Protein AF-A0A9D1RHA8-F1 (afdb_monomer_lite)

Radius of gyration: 13.94 Å; chains: 1; bounding box: 26×24×49 Å

pLDDT: mean 85.53, std 13.23, range [43.03, 95.06]

Foldseek 3Di:
DPPDPPLPPQDDDDDAQDKKFFQAKKFFFQDDDPPTDTAALVQFPPLQNVQWDCPPNHTIGGGGDIFGFNDWDADPRWIWGQGRRHIITQGDPSDGGID

Structure (mmCIF, N/CA/C/O backbone):
data_AF-A0A9D1RHA8-F1
#
_entry.id   AF-A0A9D1RHA8-F1
#
loop_
_atom_site.group_PDB
_atom_site.id
_atom_site.type_symbol
_atom_site.label_atom_id
_atom_site.label_alt_id
_atom_site.label_comp_id
_atom_site.label_asym_id
_atom_site.label_entity_id
_atom_site.label_seq_id
_atom_site.pdbx_PDB_ins_code
_atom_site.Cartn_x
_atom_site.Cartn_y
_atom_site.Cartn_z
_atom_site.occupancy
_atom_site.B_iso_or_equiv
_atom_site.auth_seq_id
_atom_site.auth_comp_id
_atom_site.auth_asym_id
_atom_site.auth_atom_id
_atom_site.pdbx_PDB_model_num
ATOM 1 N N . ARG A 1 1 ? -9.880 6.318 37.431 1.00 43.03 1 ARG A N 1
ATOM 2 C CA . ARG A 1 1 ? -9.255 6.977 36.257 1.00 43.03 1 ARG A CA 1
ATOM 3 C C . ARG A 1 1 ? -9.841 6.360 34.991 1.00 43.03 1 ARG A C 1
ATOM 5 O O . ARG A 1 1 ? -9.429 5.254 34.653 1.00 43.03 1 ARG A O 1
ATOM 12 N N . PRO A 1 2 ? -10.810 7.003 34.323 1.00 49.75 2 PRO A N 1
ATOM 13 C CA . PRO A 1 2 ? -11.204 6.586 32.983 1.00 49.75 2 PRO A CA 1
ATOM 14 C C . PRO A 1 2 ? -9.986 6.782 32.070 1.00 49.75 2 PRO A C 1
ATOM 16 O O . PRO A 1 2 ? -9.338 7.827 32.125 1.00 49.75 2 PRO A O 1
ATOM 19 N N . LYS A 1 3 ? -9.593 5.754 31.315 1.00 49.28 3 LYS A N 1
ATOM 20 C CA . LYS A 1 3 ? -8.638 5.923 30.215 1.00 49.28 3 LYS A CA 1
ATOM 21 C C . LYS A 1 3 ? -9.390 6.693 29.134 1.00 49.28 3 LYS A C 1
ATOM 23 O O . LYS A 1 3 ? -10.348 6.158 28.591 1.00 49.28 3 LYS A O 1
ATOM 28 N N . ASP A 1 4 ? -8.980 7.936 28.905 1.00 45.50 4 ASP A N 1
ATOM 29 C CA . ASP A 1 4 ? -9.456 8.810 27.837 1.00 45.50 4 ASP A CA 1
ATOM 30 C C . ASP A 1 4 ? -9.742 8.033 26.544 1.00 45.50 4 ASP A C 1
ATOM 32 O O . ASP A 1 4 ? -8.837 7.571 25.845 1.00 45.50 4 ASP A O 1
ATOM 36 N N . GLN A 1 5 ? -11.030 7.897 26.235 1.00 47.12 5 GLN A N 1
ATOM 37 C CA . GLN A 1 5 ? -11.562 7.469 24.945 1.00 47.12 5 GLN A CA 1
ATOM 38 C C . GLN A 1 5 ? -11.552 8.654 23.967 1.00 47.12 5 GLN A C 1
ATOM 40 O O . GLN A 1 5 ? -12.579 9.044 23.422 1.00 47.12 5 GLN A O 1
ATOM 45 N N . SER A 1 6 ? -10.383 9.241 23.722 1.00 43.12 6 SER A N 1
ATOM 46 C CA . SER A 1 6 ? 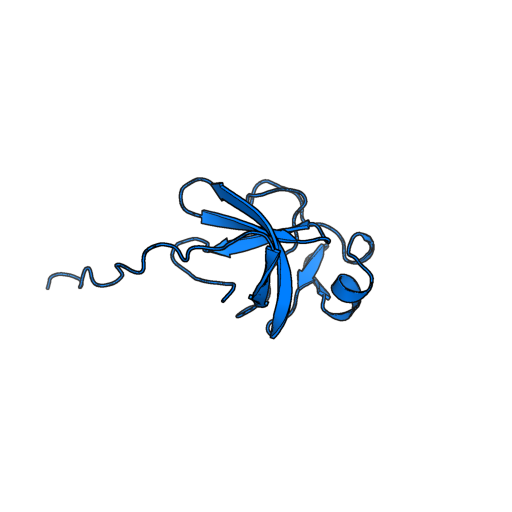-10.199 10.310 22.732 1.00 43.12 6 SER A CA 1
ATOM 47 C C . SER A 1 6 ? -9.176 9.912 21.666 1.00 43.12 6 SER A C 1
ATOM 49 O O . SER A 1 6 ? -8.267 10.653 21.315 1.00 43.12 6 SER A O 1
ATOM 51 N N . LYS A 1 7 ? -9.360 8.724 21.078 1.00 46.00 7 LYS A N 1
ATOM 52 C CA . LYS A 1 7 ? -8.841 8.425 19.734 1.00 46.00 7 LYS A CA 1
ATOM 53 C C . LYS A 1 7 ? -9.995 8.049 18.804 1.00 46.00 7 LYS A C 1
ATOM 55 O O . LYS A 1 7 ? -9.978 7.019 18.144 1.00 46.00 7 LYS A O 1
ATOM 60 N N . VAL A 1 8 ? -11.005 8.919 18.717 1.00 46.78 8 VAL A N 1
ATOM 61 C CA . VAL A 1 8 ? -11.921 8.943 17.562 1.00 46.78 8 VAL A CA 1
ATOM 62 C C . VAL A 1 8 ? -11.178 9.589 16.386 1.00 46.78 8 VAL A C 1
ATOM 64 O O . VAL A 1 8 ? -11.562 10.628 15.863 1.00 46.78 8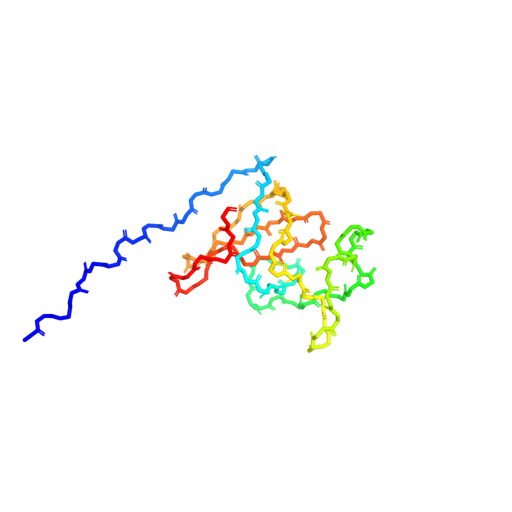 VAL A O 1
ATOM 67 N N . THR A 1 9 ? -10.051 9.012 15.976 1.00 52.75 9 THR A N 1
ATOM 68 C CA . THR A 1 9 ? -9.533 9.248 14.627 1.00 52.75 9 THR A CA 1
ATOM 69 C C . THR A 1 9 ? -10.241 8.243 13.747 1.00 52.75 9 THR A C 1
ATOM 71 O O . THR A 1 9 ? -9.783 7.108 13.619 1.00 52.75 9 THR A O 1
ATOM 74 N N . GLY A 1 10 ? -11.395 8.641 13.205 1.00 62.44 10 GLY A N 1
ATOM 75 C CA . GLY A 1 10 ? -12.058 7.873 12.157 1.00 62.44 10 GLY A CA 1
ATOM 76 C C . GLY A 1 10 ? -11.046 7.509 11.071 1.00 62.44 10 GLY A C 1
ATOM 77 O O . GLY A 1 10 ? -10.141 8.296 10.777 1.00 62.44 10 GLY A O 1
ATOM 78 N N . ALA A 1 11 ? -11.156 6.296 10.531 1.00 68.69 11 ALA A N 1
ATOM 79 C CA . ALA A 1 11 ? -10.221 5.822 9.524 1.00 68.69 11 ALA A CA 1
ATOM 80 C C . ALA A 1 11 ? -10.135 6.845 8.365 1.00 68.69 11 ALA A C 1
ATOM 82 O O . ALA A 1 11 ? -11.170 7.339 7.901 1.00 68.69 11 ALA A O 1
ATOM 83 N N . PRO A 1 12 ? -8.923 7.217 7.916 1.00 80.38 12 PRO A N 1
ATOM 84 C CA . PRO A 1 12 ? -8.745 8.220 6.878 1.00 80.38 12 PRO A CA 1
ATOM 85 C C . PRO A 1 12 ? -9.437 7.779 5.588 1.00 80.38 12 PRO A C 1
ATOM 87 O O . PRO A 1 12 ? -9.322 6.637 5.152 1.00 80.38 12 PRO A O 1
ATOM 90 N N . THR A 1 13 ? -10.166 8.696 4.957 1.00 83.56 13 THR A N 1
ATOM 91 C CA . THR A 1 13 ? -10.837 8.407 3.687 1.00 83.56 13 THR A CA 1
ATOM 92 C C . THR A 1 13 ? -9.874 8.643 2.530 1.00 83.56 13 THR A C 1
ATOM 94 O O . THR A 1 13 ? -9.422 9.767 2.306 1.00 83.56 13 THR A O 1
ATOM 97 N N . TYR A 1 14 ? -9.596 7.595 1.758 1.00 89.06 14 TYR A N 1
ATOM 98 C CA . TYR A 1 14 ? -8.802 7.693 0.537 1.00 89.06 14 TYR A CA 1
ATOM 99 C C . TYR A 1 14 ? -9.697 7.650 -0.699 1.00 89.06 14 TYR A C 1
ATOM 101 O O . TYR A 1 14 ? -10.707 6.949 -0.732 1.00 89.06 14 TYR A O 1
ATOM 109 N N . LYS A 1 15 ? -9.303 8.385 -1.737 1.00 90.38 15 LYS A N 1
ATOM 110 C CA . LYS A 1 15 ? -9.996 8.468 -3.022 1.00 90.38 15 LYS A CA 1
ATOM 111 C C . LYS A 1 15 ? -9.111 7.884 -4.113 1.00 90.38 15 LYS A C 1
ATOM 113 O O . LYS A 1 15 ? -7.914 8.161 -4.179 1.00 90.38 15 LYS A O 1
ATOM 118 N N . VAL A 1 16 ? -9.719 7.086 -4.981 1.00 93.19 16 VAL A N 1
ATOM 119 C CA . VAL A 1 16 ? -9.065 6.580 -6.191 1.00 93.19 16 VAL A CA 1
ATOM 120 C C . VAL A 1 16 ? -8.713 7.751 -7.112 1.00 93.19 16 VAL A C 1
ATOM 122 O O . VAL A 1 16 ? -9.462 8.717 -7.203 1.00 93.19 16 VAL A O 1
ATOM 125 N N . GLY A 1 17 ? -7.557 7.675 -7.765 1.00 91.50 17 GLY A N 1
ATOM 126 C CA . GLY A 1 17 ? -7.005 8.720 -8.628 1.00 91.50 17 GLY A CA 1
ATOM 127 C C . GLY A 1 17 ? -6.111 9.722 -7.896 1.00 91.50 17 GLY A C 1
ATOM 128 O O . GLY A 1 17 ? -5.277 10.364 -8.530 1.00 91.50 17 GLY A O 1
ATOM 129 N N . ASN A 1 18 ? -6.204 9.810 -6.567 1.00 92.44 18 ASN A N 1
ATOM 130 C CA . ASN A 1 18 ? -5.364 10.716 -5.792 1.00 92.44 18 ASN A CA 1
ATOM 131 C C . ASN A 1 18 ? -3.984 10.126 -5.503 1.00 92.44 18 ASN A C 1
ATOM 133 O O . ASN A 1 18 ? -3.798 8.913 -5.381 1.00 92.44 18 ASN A O 1
ATOM 137 N N . THR A 1 19 ? -3.009 11.021 -5.368 1.00 92.75 19 THR A N 1
ATOM 138 C CA . THR A 1 19 ? -1.651 10.678 -4.952 1.00 92.75 19 THR A CA 1
ATOM 139 C C . THR A 1 19 ? -1.465 11.016 -3.485 1.00 92.75 19 THR A C 1
ATOM 141 O O . THR A 1 19 ? -1.799 12.113 -3.052 1.00 92.75 19 THR A O 1
ATOM 144 N N . TYR A 1 20 ? -0.897 10.071 -2.749 1.00 92.25 20 TYR A N 1
ATOM 145 C CA . TYR A 1 20 ? -0.667 10.161 -1.319 1.00 92.25 20 TYR A CA 1
ATOM 146 C C . TYR A 1 20 ? 0.799 9.912 -0.987 1.00 92.25 20 TYR A C 1
ATOM 148 O O . TYR A 1 20 ? 1.519 9.261 -1.746 1.00 92.25 20 TYR A O 1
ATOM 156 N N . THR A 1 21 ? 1.248 10.410 0.157 1.00 92.88 21 THR A N 1
ATOM 157 C CA . THR A 1 21 ? 2.632 10.300 0.614 1.00 92.88 21 THR A CA 1
ATOM 158 C C . THR A 1 21 ? 2.737 9.357 1.801 1.00 92.88 21 THR A C 1
ATOM 160 O O . THR A 1 21 ? 2.052 9.492 2.820 1.00 92.88 21 THR A O 1
ATOM 163 N N . LEU A 1 22 ? 3.661 8.410 1.684 1.00 91.75 22 LEU A N 1
ATOM 164 C CA . LEU A 1 22 ? 3.982 7.463 2.739 1.00 91.75 22 LEU A CA 1
ATOM 165 C C . LEU A 1 22 ? 4.594 8.158 3.955 1.00 91.75 22 LEU A C 1
ATOM 167 O O . LEU A 1 22 ? 5.603 8.850 3.851 1.00 91.75 22 LEU A O 1
ATOM 171 N N . GLN A 1 23 ? 4.009 7.931 5.126 1.00 92.44 23 GLN A N 1
ATOM 172 C CA . GLN A 1 23 ? 4.477 8.479 6.402 1.00 92.44 23 GLN A CA 1
ATOM 173 C C . GLN A 1 23 ? 5.481 7.556 7.097 1.00 92.44 23 GLN A C 1
ATOM 175 O O . GLN A 1 23 ? 6.242 7.996 7.959 1.00 92.44 23 GLN A O 1
ATOM 180 N N . THR A 1 24 ? 5.527 6.290 6.685 1.00 90.62 24 THR A N 1
ATOM 181 C CA . THR A 1 24 ? 6.453 5.273 7.183 1.00 90.62 24 THR A CA 1
ATOM 182 C C . THR A 1 24 ? 6.824 4.290 6.069 1.00 90.62 24 THR A C 1
ATOM 184 O O . THR A 1 24 ? 6.346 4.399 4.939 1.00 90.62 24 THR A O 1
ATOM 187 N N . ASN A 1 25 ? 7.696 3.336 6.381 1.00 91.06 25 ASN A N 1
ATOM 188 C CA . ASN A 1 25 ? 8.072 2.275 5.460 1.00 91.06 25 ASN A CA 1
ATOM 189 C C . ASN A 1 25 ? 6.951 1.232 5.380 1.00 91.06 25 ASN A C 1
ATOM 191 O O . ASN A 1 25 ? 6.608 0.623 6.393 1.00 91.06 25 ASN A O 1
ATOM 195 N N . VAL A 1 26 ? 6.411 0.987 4.185 1.00 91.25 26 VAL A N 1
ATOM 196 C CA . VAL A 1 26 ? 5.310 0.027 3.985 1.00 91.25 26 VAL A CA 1
ATOM 197 C C . VAL A 1 26 ? 5.711 -1.109 3.063 1.00 91.25 26 VAL A C 1
ATOM 199 O O . VAL A 1 26 ? 6.444 -0.929 2.093 1.00 91.25 26 VAL A O 1
ATOM 202 N N . LYS A 1 27 ? 5.188 -2.298 3.344 1.00 92.06 27 LYS A N 1
ATOM 203 C CA . LYS A 1 27 ? 5.382 -3.483 2.506 1.00 92.06 27 LYS A CA 1
ATOM 204 C C . LYS A 1 27 ? 4.392 -3.466 1.344 1.00 92.06 27 LYS A C 1
ATOM 206 O O . LYS A 1 27 ? 3.211 -3.197 1.554 1.00 92.06 27 LYS A O 1
ATOM 211 N N . VAL A 1 28 ? 4.864 -3.802 0.143 1.00 92.81 28 VAL A N 1
ATOM 212 C CA . VAL A 1 28 ? 3.998 -3.983 -1.032 1.00 92.81 28 VAL A CA 1
ATOM 213 C C . VAL A 1 28 ? 3.583 -5.447 -1.125 1.00 92.81 28 VAL A C 1
ATOM 215 O O . VAL A 1 28 ? 4.436 -6.327 -1.196 1.00 92.81 28 VAL A O 1
ATOM 218 N N . ARG A 1 29 ? 2.280 -5.718 -1.130 1.00 93.69 29 ARG A N 1
ATOM 219 C CA . ARG A 1 29 ? 1.682 -7.060 -1.147 1.00 93.69 29 ARG A CA 1
ATOM 220 C C . ARG A 1 29 ? 0.927 -7.337 -2.444 1.00 93.69 29 ARG A C 1
ATOM 222 O O . ARG A 1 29 ? 0.620 -6.421 -3.210 1.00 93.69 29 ARG A O 1
ATOM 229 N N . THR A 1 30 ? 0.641 -8.610 -2.705 1.00 92.25 30 THR A N 1
ATOM 230 C CA . THR A 1 30 ? -0.144 -9.048 -3.874 1.00 92.25 30 THR A CA 1
ATOM 231 C C . THR A 1 30 ? -1.644 -8.786 -3.727 1.00 92.25 30 THR A C 1
ATOM 233 O O . THR A 1 30 ? -2.333 -8.683 -4.738 1.00 92.25 30 THR A O 1
ATOM 236 N N . GLY A 1 31 ? -2.141 -8.598 -2.502 1.00 93.06 31 GLY A N 1
ATOM 237 C CA . GLY A 1 31 ? -3.544 -8.307 -2.213 1.00 93.06 31 GLY A CA 1
ATOM 238 C C . GLY A 1 31 ? -3.732 -7.436 -0.971 1.00 93.06 31 GLY A C 1
ATOM 239 O O . GLY A 1 31 ? -2.789 -7.170 -0.225 1.00 93.06 31 GLY A O 1
ATOM 240 N N . ALA A 1 32 ? -4.969 -6.981 -0.774 1.00 90.00 32 ALA A N 1
ATOM 241 C CA . ALA A 1 32 ? -5.393 -6.202 0.386 1.00 90.00 32 ALA A CA 1
ATOM 242 C C . ALA A 1 32 ? -5.529 -7.107 1.618 1.00 90.00 32 ALA A C 1
ATOM 244 O O . ALA A 1 32 ? -6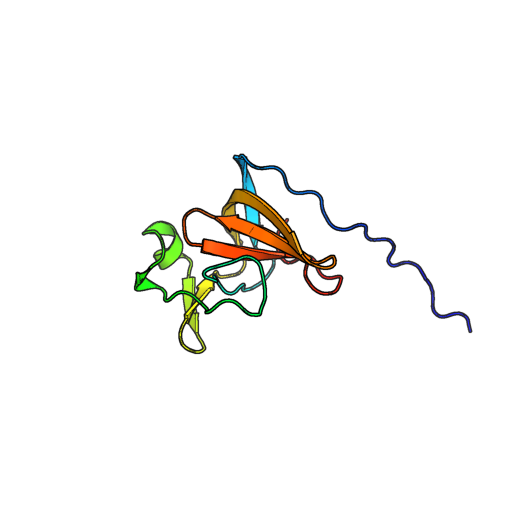.529 -7.812 1.763 1.00 90.00 32 ALA A O 1
ATOM 245 N N . GLY A 1 33 ? -4.512 -7.117 2.476 1.00 88.88 33 GLY A N 1
ATOM 246 C CA . GLY A 1 33 ? -4.495 -7.909 3.703 1.00 88.88 33 GLY A CA 1
ATOM 247 C C . GLY A 1 33 ? -3.098 -8.402 4.066 1.00 88.88 33 GLY A C 1
ATOM 248 O O . GLY A 1 33 ? -2.223 -8.565 3.212 1.00 88.88 33 GLY A O 1
ATOM 249 N N . THR A 1 34 ? -2.889 -8.702 5.344 1.00 87.00 34 THR A N 1
ATOM 250 C CA . THR A 1 34 ? -1.632 -9.273 5.852 1.00 87.00 34 THR A CA 1
ATOM 251 C C . THR A 1 34 ? -1.429 -10.743 5.467 1.00 87.00 34 THR A C 1
ATOM 253 O O . THR A 1 34 ? -0.289 -11.208 5.476 1.00 87.00 34 THR A O 1
ATOM 256 N N . ASN A 1 35 ? -2.493 -11.430 5.039 1.00 89.31 35 ASN A N 1
ATOM 257 C CA . ASN A 1 35 ? -2.464 -12.819 4.561 1.00 89.31 35 ASN A CA 1
ATOM 258 C C . ASN A 1 35 ? -1.879 -12.966 3.144 1.00 89.31 35 ASN A C 1
ATOM 260 O O . ASN A 1 35 ? -1.536 -14.068 2.727 1.00 89.31 35 ASN A O 1
ATOM 264 N N . TYR A 1 36 ? -1.752 -11.870 2.389 1.00 91.06 36 TYR A N 1
ATOM 265 C CA . TYR A 1 36 ? -1.200 -11.896 1.034 1.00 91.06 36 TYR A CA 1
ATOM 266 C C . TYR A 1 36 ? 0.324 -11.796 1.041 1.00 91.06 36 TYR A C 1
ATOM 268 O O . TYR A 1 36 ? 0.897 -10.985 1.774 1.00 91.06 36 TYR A O 1
ATOM 276 N N . ALA A 1 37 ? 0.982 -12.565 0.173 1.00 90.94 37 ALA A N 1
ATOM 277 C CA . ALA A 1 37 ? 2.433 -12.542 0.026 1.00 90.94 37 ALA A CA 1
ATOM 278 C C . ALA A 1 37 ? 2.966 -11.136 -0.314 1.00 90.94 37 ALA A C 1
ATOM 280 O O . ALA A 1 37 ? 2.337 -10.351 -1.034 1.00 90.94 37 ALA A O 1
ATOM 281 N N . GLN A 1 38 ? 4.151 -10.815 0.209 1.00 92.44 38 GLN A N 1
ATOM 282 C CA . GLN A 1 38 ? 4.867 -9.593 -0.147 1.00 92.44 38 GLN A CA 1
ATOM 283 C C . GLN A 1 38 ? 5.448 -9.741 -1.560 1.00 92.44 38 GLN A C 1
ATOM 285 O O . GLN A 1 38 ? 6.034 -10.769 -1.889 1.00 92.44 38 GLN A O 1
ATOM 290 N N . LYS A 1 39 ? 5.290 -8.717 -2.400 1.00 91.88 39 LYS A N 1
ATOM 291 C CA . LYS A 1 39 ? 5.900 -8.682 -3.735 1.00 91.88 39 LYS A CA 1
ATOM 292 C C . LYS A 1 39 ? 7.401 -8.461 -3.619 1.00 91.88 39 LYS A C 1
ATOM 294 O O . LYS A 1 39 ? 7.851 -7.818 -2.676 1.00 91.88 39 LYS A O 1
ATOM 299 N N . SER A 1 40 ? 8.178 -8.925 -4.588 1.00 92.12 40 SER A N 1
ATOM 300 C CA . SER A 1 40 ? 9.599 -8.582 -4.687 1.00 92.12 40 SER A CA 1
ATOM 301 C C . SER A 1 40 ? 9.791 -7.198 -5.320 1.00 92.12 40 SER A C 1
ATOM 303 O O . SER A 1 40 ? 8.921 -6.691 -6.032 1.00 92.12 40 SER A O 1
ATOM 305 N N . VAL A 1 41 ? 10.959 -6.578 -5.107 1.00 89.31 41 VAL A N 1
ATOM 306 C CA . VAL A 1 41 ? 11.299 -5.293 -5.750 1.00 89.31 41 VAL A CA 1
ATOM 307 C C . VAL A 1 41 ? 11.273 -5.425 -7.277 1.00 89.31 41 VAL A C 1
ATOM 309 O O . VAL A 1 41 ? 10.797 -4.526 -7.963 1.00 89.31 41 VAL A O 1
ATOM 312 N N . SER A 1 42 ? 11.683 -6.573 -7.827 1.00 88.38 42 SER A N 1
ATOM 313 C CA . SER A 1 42 ? 11.668 -6.825 -9.275 1.00 88.38 42 SER A CA 1
ATOM 314 C C . SER A 1 42 ? 10.269 -6.762 -9.906 1.00 88.38 42 SER A C 1
ATOM 316 O O . SER A 1 42 ? 10.170 -6.404 -11.080 1.00 88.38 42 SER A O 1
ATOM 318 N N . GLN A 1 43 ? 9.206 -7.014 -9.132 1.00 88.62 43 GLN A N 1
ATOM 319 C CA . GLN A 1 43 ? 7.803 -6.986 -9.573 1.00 88.62 43 GLN A CA 1
ATOM 320 C C . GLN A 1 43 ? 7.117 -5.611 -9.443 1.00 88.62 43 GLN A C 1
ATOM 322 O O . GLN A 1 43 ? 5.914 -5.496 -9.713 1.00 88.62 43 GLN A O 1
ATOM 327 N N . LEU A 1 44 ? 7.828 -4.588 -8.962 1.00 89.62 44 LEU A N 1
ATOM 328 C CA . LEU A 1 44 ? 7.320 -3.215 -8.891 1.00 89.62 44 LEU A CA 1
ATOM 329 C C . LEU A 1 44 ? 7.487 -2.497 -10.242 1.00 89.62 44 LEU A C 1
ATOM 331 O O . LEU A 1 44 ? 8.227 -2.948 -11.116 1.00 89.62 44 LEU A O 1
ATOM 335 N N . THR A 1 45 ? 6.850 -1.336 -10.401 1.00 89.06 45 THR A N 1
ATOM 336 C CA . THR A 1 45 ? 7.153 -0.419 -11.513 1.00 89.06 45 THR A CA 1
ATOM 337 C C . THR A 1 45 ? 8.562 0.168 -11.383 1.00 89.06 45 THR A C 1
ATOM 339 O O . THR A 1 45 ? 9.153 0.125 -10.305 1.00 89.06 45 THR A O 1
ATOM 342 N N . ALA A 1 46 ? 9.111 0.750 -12.455 1.00 88.69 46 ALA A N 1
ATOM 343 C CA . ALA A 1 46 ? 10.440 1.373 -12.428 1.00 88.69 46 ALA A CA 1
ATOM 344 C C . ALA A 1 46 ? 10.581 2.417 -11.301 1.00 88.69 46 ALA A C 1
ATOM 346 O O . ALA A 1 46 ? 11.552 2.387 -10.546 1.00 88.69 46 ALA A O 1
ATOM 347 N N . ASP A 1 47 ? 9.575 3.273 -11.114 1.00 86.31 47 ASP A N 1
ATOM 348 C CA . ASP A 1 47 ? 9.577 4.258 -10.027 1.00 86.31 47 ASP A CA 1
ATOM 349 C C . ASP A 1 47 ? 9.355 3.621 -8.655 1.00 86.31 47 ASP A C 1
ATOM 351 O O . ASP A 1 47 ? 9.975 4.030 -7.670 1.00 86.31 47 ASP A O 1
ATOM 355 N N . GLY A 1 48 ? 8.534 2.569 -8.583 1.00 85.69 48 GLY A N 1
ATOM 356 C CA . GLY A 1 48 ? 8.385 1.769 -7.371 1.00 85.69 48 GLY A CA 1
ATOM 357 C C . GLY A 1 48 ? 9.709 1.141 -6.936 1.00 85.69 48 GLY A C 1
ATOM 358 O O . GLY A 1 48 ? 10.021 1.160 -5.753 1.00 85.69 48 GLY A O 1
ATOM 359 N N . LYS A 1 49 ? 10.522 0.656 -7.884 1.00 89.31 49 LYS A N 1
ATOM 360 C CA . LYS A 1 49 ? 11.860 0.096 -7.627 1.00 89.31 49 LYS A CA 1
ATOM 361 C C . LYS A 1 49 ? 12.815 1.134 -7.053 1.00 89.31 49 LYS A C 1
ATOM 363 O O . LYS A 1 49 ? 13.467 0.850 -6.056 1.00 89.31 49 LYS A O 1
ATOM 368 N N . LYS A 1 50 ? 12.861 2.337 -7.637 1.00 89.62 50 LYS A N 1
ATOM 369 C CA . LYS A 1 50 ? 13.721 3.441 -7.161 1.00 89.62 50 LYS A CA 1
ATOM 370 C C . LYS A 1 50 ? 13.412 3.836 -5.713 1.00 89.62 50 LYS A C 1
ATOM 372 O O . LYS A 1 50 ? 14.313 4.179 -4.950 1.00 89.62 50 LYS A O 1
ATOM 377 N N . ASN A 1 51 ? 12.13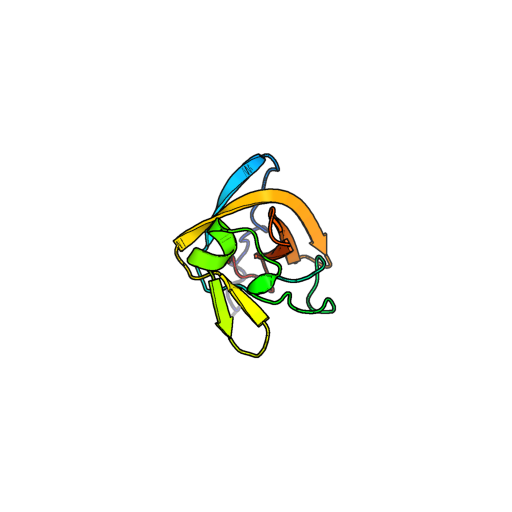7 3.760 -5.337 1.00 90.38 51 ASN A N 1
ATOM 378 C CA . ASN A 1 51 ? 11.645 4.170 -4.024 1.00 90.38 51 ASN A CA 1
ATOM 379 C C . ASN A 1 51 ? 11.420 3.005 -3.043 1.00 90.38 51 ASN A C 1
ATOM 381 O O . ASN A 1 51 ? 10.985 3.224 -1.909 1.00 90.38 51 ASN A O 1
ATOM 385 N N . ALA A 1 52 ? 11.733 1.773 -3.444 1.00 91.31 52 ALA A N 1
ATOM 386 C CA . ALA A 1 52 ? 11.635 0.590 -2.601 1.00 91.31 52 ALA A CA 1
ATOM 387 C C . ALA A 1 52 ? 13.009 0.067 -2.181 1.00 91.31 52 ALA A C 1
ATOM 389 O O . ALA A 1 52 ? 14.026 0.293 -2.832 1.00 91.31 52 ALA A O 1
ATOM 390 N N . THR A 1 53 ? 13.030 -0.681 -1.086 1.00 89.50 53 THR A N 1
ATOM 391 C CA . THR A 1 53 ? 14.154 -1.523 -0.682 1.00 89.50 53 THR A CA 1
ATOM 392 C C . THR A 1 53 ? 13.720 -2.980 -0.654 1.00 89.50 53 THR A C 1
ATOM 394 O O . THR A 1 53 ? 12.553 -3.296 -0.411 1.00 89.50 53 THR A O 1
ATOM 397 N N . ALA A 1 54 ? 14.664 -3.882 -0.916 1.00 86.38 54 ALA A N 1
ATOM 398 C CA . ALA A 1 54 ? 14.476 -5.304 -0.679 1.00 86.38 54 ALA A CA 1
ATOM 3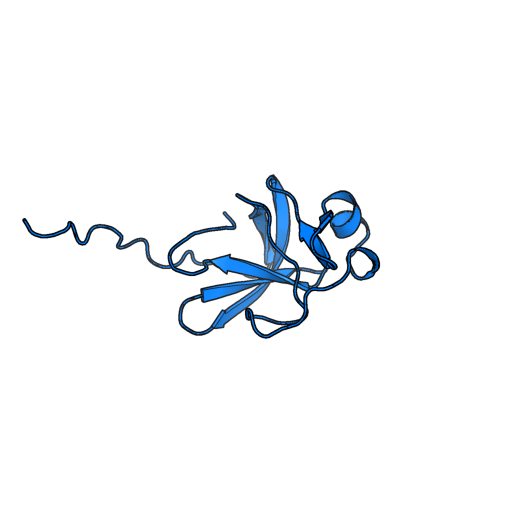99 C C . ALA A 1 54 ? 14.782 -5.574 0.799 1.00 86.38 54 ALA A C 1
ATOM 401 O O . ALA A 1 54 ? 15.943 -5.703 1.181 1.00 86.38 54 ALA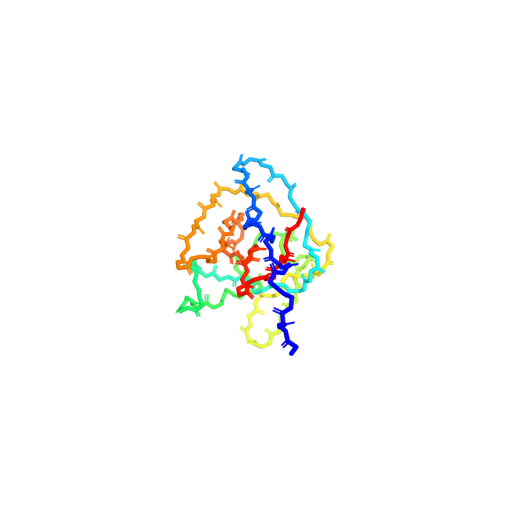 A O 1
ATOM 402 N N . LYS A 1 55 ? 13.751 -5.595 1.649 1.00 78.38 55 LYS A N 1
ATOM 403 C CA . LYS A 1 55 ? 13.894 -5.872 3.085 1.00 78.38 55 LYS A CA 1
ATOM 404 C C . LYS A 1 55 ? 12.966 -7.012 3.484 1.00 78.38 55 LYS A C 1
ATOM 406 O O . LYS A 1 55 ? 11.817 -7.066 3.045 1.00 78.38 55 LYS A O 1
ATOM 411 N N . SER A 1 56 ? 13.477 -7.926 4.311 1.00 70.38 56 SER A N 1
ATOM 412 C CA . SER A 1 56 ? 12.743 -9.112 4.779 1.00 70.38 56 SER A CA 1
ATOM 413 C C . SER A 1 56 ? 12.198 -9.984 3.636 1.00 70.38 56 SER A C 1
ATOM 415 O O . SER A 1 56 ? 11.079 -10.476 3.719 1.00 70.38 56 SER A O 1
ATOM 417 N N . GLY A 1 57 ? 12.964 -10.131 2.549 1.00 76.31 57 GLY A N 1
ATOM 418 C CA . GLY A 1 57 ? 12.588 -10.977 1.409 1.00 76.31 57 GLY A CA 1
ATOM 419 C C . GLY A 1 57 ? 11.600 -10.356 0.414 1.00 76.31 57 GLY A C 1
ATOM 420 O O . GLY A 1 57 ? 11.195 -11.033 -0.525 1.00 76.31 57 GLY A O 1
ATOM 421 N N . GLY A 1 58 ? 11.227 -9.077 0.559 1.00 87.50 58 GLY A N 1
ATOM 422 C CA . GLY A 1 58 ? 10.309 -8.422 -0.376 1.00 87.50 58 GLY A CA 1
ATOM 423 C C . GLY A 1 58 ? 10.494 -6.910 -0.505 1.00 87.50 58 GLY A C 1
ATOM 424 O O . GLY A 1 58 ? 11.382 -6.303 0.086 1.00 87.50 58 GLY A O 1
ATOM 425 N N . ALA A 1 59 ? 9.619 -6.292 -1.292 1.00 91.38 59 ALA A N 1
ATOM 426 C CA . ALA A 1 59 ? 9.554 -4.865 -1.566 1.00 91.38 59 ALA A CA 1
ATOM 427 C C . ALA A 1 59 ? 8.978 -4.075 -0.391 1.00 91.38 59 ALA A C 1
ATOM 429 O O . ALA A 1 59 ? 7.839 -4.311 0.028 1.00 91.38 59 ALA A O 1
ATOM 430 N N . VAL A 1 60 ? 9.744 -3.100 0.090 1.00 93.00 60 VAL A N 1
ATOM 431 C CA . VAL A 1 60 ? 9.325 -2.135 1.107 1.00 93.00 60 VAL A CA 1
ATOM 432 C C . VAL A 1 60 ? 9.508 -0.728 0.556 1.00 93.00 60 VAL A C 1
ATOM 434 O O . VAL A 1 60 ? 10.634 -0.315 0.300 1.00 93.00 60 VAL A O 1
ATOM 437 N N . LEU A 1 61 ? 8.419 0.014 0.359 1.00 92.81 61 LEU A N 1
ATOM 438 C CA . LEU A 1 61 ? 8.486 1.417 -0.048 1.00 92.81 61 LEU A CA 1
ATOM 439 C C . LEU A 1 61 ? 8.951 2.272 1.123 1.00 92.81 61 LEU A C 1
ATOM 441 O O . LEU A 1 61 ? 8.501 2.084 2.255 1.00 92.81 61 LEU A O 1
ATOM 445 N N . LYS A 1 62 ? 9.847 3.215 0.839 1.00 92.12 62 LYS A N 1
ATOM 446 C CA . LYS A 1 62 ? 10.404 4.120 1.842 1.00 92.12 62 LYS A CA 1
ATOM 447 C C . LYS A 1 62 ? 9.381 5.188 2.240 1.00 92.12 62 LYS A C 1
ATOM 449 O O . LYS A 1 62 ? 8.591 5.643 1.407 1.00 92.12 62 LYS A O 1
ATOM 454 N N . LYS A 1 63 ? 9.454 5.653 3.488 1.00 92.19 63 LYS A N 1
ATOM 455 C CA . LYS A 1 63 ? 8.801 6.897 3.925 1.00 92.19 63 LYS A CA 1
ATOM 456 C C . LYS A 1 63 ? 9.110 8.039 2.945 1.00 92.19 63 LYS A C 1
ATOM 458 O O . LYS A 1 63 ? 10.231 8.153 2.460 1.00 92.19 63 LYS A O 1
ATOM 463 N N . GLY A 1 64 ? 8.118 8.882 2.673 1.00 91.31 64 GLY A N 1
ATOM 464 C CA . GLY A 1 64 ? 8.201 10.004 1.736 1.00 91.31 64 GLY A CA 1
ATOM 465 C C . GLY A 1 64 ? 7.886 9.631 0.287 1.00 91.31 64 GLY A C 1
ATOM 466 O O . GLY A 1 64 ? 7.756 10.514 -0.557 1.00 91.31 64 GLY A O 1
ATOM 467 N N . THR A 1 65 ? 7.715 8.341 -0.015 1.00 91.75 65 THR A N 1
ATOM 468 C CA . THR A 1 65 ? 7.344 7.903 -1.363 1.00 91.75 65 THR A CA 1
ATOM 469 C C . THR A 1 65 ? 5.911 8.316 -1.683 1.00 91.75 65 THR A C 1
ATOM 471 O O . THR A 1 65 ? 4.989 8.053 -0.907 1.00 91.75 65 THR A O 1
ATOM 474 N N . LYS A 1 66 ? 5.726 8.931 -2.853 1.00 92.06 66 LYS A N 1
ATOM 475 C CA . LYS A 1 66 ? 4.410 9.274 -3.394 1.00 92.06 66 LYS A CA 1
ATOM 476 C C . LYS A 1 66 ? 3.828 8.079 -4.137 1.00 92.06 66 LYS A C 1
ATOM 478 O O . LYS A 1 66 ? 4.489 7.492 -4.992 1.00 92.06 66 LYS A O 1
ATOM 483 N N . VAL A 1 67 ? 2.594 7.723 -3.812 1.00 91.19 67 VAL A N 1
ATOM 484 C CA . VAL A 1 67 ? 1.873 6.604 -4.412 1.00 91.19 67 VAL A CA 1
ATOM 485 C C . VAL A 1 67 ? 0.490 7.039 -4.863 1.00 91.19 67 VAL A C 1
ATOM 487 O O . VAL A 1 67 ? -0.243 7.690 -4.126 1.00 91.19 67 VAL A O 1
ATOM 490 N N . THR A 1 68 ? 0.118 6.662 -6.080 1.00 92.50 68 THR A N 1
ATOM 491 C CA . THR A 1 68 ? -1.214 6.942 -6.624 1.00 92.50 68 THR A CA 1
ATOM 492 C C . THR A 1 68 ? -2.163 5.796 -6.299 1.00 92.50 68 THR A C 1
ATOM 494 O O . THR A 1 68 ? -1.864 4.637 -6.600 1.00 92.50 68 THR A O 1
ATOM 497 N N . ALA A 1 69 ? -3.307 6.121 -5.701 1.00 93.44 69 ALA A N 1
ATOM 498 C CA . ALA A 1 69 ? -4.359 5.167 -5.385 1.00 93.44 69 ALA A CA 1
ATOM 499 C C . ALA A 1 69 ? -5.107 4.758 -6.662 1.00 93.44 69 ALA A C 1
ATOM 501 O O . ALA A 1 69 ? -5.830 5.552 -7.253 1.00 93.44 69 ALA A O 1
ATOM 502 N N . LYS A 1 70 ? -4.955 3.504 -7.083 1.00 94.75 70 LYS A N 1
ATOM 503 C CA . LYS A 1 70 ? -5.741 2.872 -8.153 1.00 94.75 70 LYS A CA 1
ATOM 504 C C . LYS A 1 70 ? -7.041 2.254 -7.652 1.00 94.75 70 LYS A C 1
ATOM 506 O O . LYS A 1 70 ? -8.025 2.233 -8.375 1.00 94.75 70 LYS A O 1
ATOM 511 N N . ALA A 1 71 ? -7.033 1.759 -6.424 1.00 93.12 71 ALA A N 1
ATOM 512 C CA . ALA A 1 71 ? -8.205 1.245 -5.735 1.00 93.12 71 ALA A CA 1
ATOM 513 C C . ALA A 1 71 ? -8.002 1.405 -4.231 1.00 93.12 71 ALA A C 1
ATOM 515 O O . ALA A 1 71 ? -6.869 1.486 -3.749 1.00 93.12 71 ALA A O 1
ATOM 516 N N . VAL A 1 72 ? -9.101 1.435 -3.492 1.00 92.56 72 VAL A N 1
ATOM 517 C CA . VAL A 1 72 ? -9.103 1.470 -2.031 1.00 92.56 72 VAL A CA 1
ATOM 518 C C . VAL A 1 72 ? -9.980 0.322 -1.567 1.00 92.56 72 VAL A C 1
ATOM 520 O O . VAL A 1 72 ? -11.084 0.147 -2.080 1.00 92.56 72 VAL A O 1
ATOM 523 N N . LYS A 1 73 ? -9.484 -0.487 -0.633 1.00 92.75 73 LYS A N 1
ATOM 524 C CA . LYS A 1 73 ? -10.242 -1.600 -0.066 1.00 92.75 73 LYS A CA 1
ATOM 525 C C . LYS A 1 73 ? -10.121 -1.591 1.445 1.00 92.75 73 LYS A C 1
ATOM 527 O O . LYS A 1 73 ? -9.013 -1.574 1.970 1.00 92.75 73 LYS A O 1
ATOM 532 N N . THR A 1 74 ? -11.258 -1.659 2.121 1.00 90.81 74 THR A N 1
ATOM 533 C CA . THR A 1 74 ? -11.313 -1.790 3.576 1.00 90.81 74 THR A CA 1
ATOM 534 C C . THR A 1 74 ? -11.518 -3.256 3.935 1.00 90.81 74 THR A C 1
ATOM 536 O O . THR A 1 74 ? -12.413 -3.908 3.396 1.00 90.81 74 THR A O 1
ATOM 539 N N . VAL A 1 75 ? -10.672 -3.791 4.810 1.00 88.56 75 VAL A N 1
ATOM 540 C CA . VAL A 1 75 ? -10.708 -5.182 5.272 1.00 88.56 75 VAL A CA 1
ATOM 541 C C . VAL A 1 75 ? -10.648 -5.154 6.793 1.00 88.56 75 VAL A C 1
ATOM 543 O O . VAL A 1 75 ? -9.647 -4.727 7.349 1.00 88.56 75 VAL A O 1
ATOM 546 N N . SER A 1 76 ? -11.726 -5.569 7.460 1.00 85.19 76 SER A N 1
ATOM 547 C CA . SER A 1 76 ? -11.805 -5.639 8.931 1.00 85.19 76 SER A CA 1
ATOM 548 C C . SER A 1 76 ? -11.449 -4.335 9.671 1.00 85.19 76 SER A C 1
ATOM 550 O O . SER A 1 76 ? -10.938 -4.378 10.780 1.00 85.19 76 SER A O 1
ATOM 552 N N . GLY A 1 77 ? -11.717 -3.174 9.063 1.00 84.19 77 GLY A N 1
ATOM 553 C CA . GLY A 1 77 ? -11.377 -1.855 9.621 1.00 84.19 77 GLY A CA 1
ATOM 554 C C . GLY A 1 77 ? -10.027 -1.292 9.159 1.00 84.19 77 GLY A C 1
ATOM 555 O O . GLY A 1 77 ? -9.809 -0.087 9.274 1.00 84.19 77 GLY A O 1
ATOM 556 N N . ASP A 1 78 ? -9.172 -2.111 8.546 1.00 89.88 78 ASP A N 1
ATOM 557 C CA . ASP A 1 78 ? -7.921 -1.667 7.930 1.00 89.88 78 ASP A CA 1
ATOM 558 C C . ASP A 1 78 ? -8.155 -1.206 6.495 1.00 89.88 78 ASP A C 1
ATOM 560 O O . ASP A 1 78 ? -8.911 -1.827 5.743 1.00 89.88 78 ASP A O 1
ATOM 564 N N . ILE A 1 79 ? -7.456 -0.156 6.070 1.00 91.75 79 ILE A N 1
ATOM 565 C CA . ILE A 1 79 ? -7.558 0.368 4.710 1.00 91.75 79 ILE A CA 1
ATOM 566 C C . ILE A 1 79 ? -6.301 0.036 3.921 1.00 91.75 79 ILE A C 1
ATOM 568 O O . ILE A 1 79 ? -5.177 0.384 4.291 1.00 91.75 79 ILE A O 1
ATOM 572 N N . TRP A 1 80 ? -6.523 -0.580 2.769 1.00 93.38 80 TRP A N 1
ATOM 573 C CA . TRP A 1 80 ? -5.508 -0.978 1.815 1.00 93.38 80 TRP A CA 1
ATOM 574 C C . TRP A 1 80 ? -5.632 -0.142 0.548 1.00 93.38 80 TRP A C 1
ATOM 576 O O . TRP A 1 80 ? -6.704 -0.046 -0.053 1.00 93.38 80 TRP A O 1
ATOM 586 N N . LEU A 1 81 ? -4.514 0.435 0.120 1.00 93.88 81 LEU A N 1
ATOM 587 C CA . LEU A 1 81 ? -4.399 1.161 -1.137 1.00 93.88 81 LEU A CA 1
ATOM 588 C C . LEU A 1 81 ? -3.787 0.254 -2.195 1.00 93.88 81 LEU A C 1
ATOM 590 O O . LEU A 1 81 ? -2.685 -0.267 -2.016 1.00 93.88 81 LEU A O 1
ATOM 594 N N . GLN A 1 82 ? -4.465 0.106 -3.324 1.00 95.06 82 GLN A N 1
ATOM 595 C CA . GLN A 1 82 ? -3.854 -0.451 -4.517 1.00 95.06 82 GLN A CA 1
ATOM 596 C C . GLN A 1 82 ? -3.082 0.654 -5.227 1.00 95.06 82 GLN A C 1
ATOM 598 O O . GLN A 1 82 ? -3.625 1.708 -5.535 1.00 95.06 82 GLN A O 1
ATOM 603 N N . ILE A 1 83 ? -1.822 0.395 -5.518 1.00 92.81 83 ILE A N 1
ATOM 604 C CA . ILE A 1 83 ? -0.912 1.238 -6.284 1.00 92.81 83 ILE A CA 1
ATOM 605 C C . ILE A 1 83 ? -0.521 0.477 -7.561 1.00 92.81 83 ILE A C 1
ATOM 607 O O . ILE A 1 83 ? -0.700 -0.743 -7.621 1.00 92.81 83 ILE A O 1
ATOM 611 N N . PRO A 1 84 ? 0.061 1.125 -8.588 1.00 89.81 84 PRO A N 1
ATOM 612 C CA . PRO A 1 84 ? 0.498 0.428 -9.805 1.00 89.81 84 PRO A CA 1
ATOM 613 C C . PRO A 1 84 ? 1.396 -0.788 -9.537 1.00 89.81 84 PRO A C 1
ATOM 615 O O . PRO A 1 84 ? 1.368 -1.763 -10.279 1.00 89.81 84 PRO A O 1
ATOM 618 N N . SER A 1 85 ? 2.163 -0.743 -8.448 1.00 89.00 85 SER A N 1
ATOM 619 C CA . SER A 1 85 ? 3.091 -1.799 -8.059 1.00 89.00 85 SER A CA 1
ATOM 620 C C . SER A 1 85 ? 2.488 -2.911 -7.187 1.00 89.00 85 SER A C 1
ATOM 622 O O . SER A 1 85 ? 3.154 -3.931 -7.018 1.00 89.00 85 SER A O 1
ATOM 624 N N . GLY A 1 86 ? 1.273 -2.777 -6.640 1.00 92.69 86 GLY A N 1
ATOM 625 C CA . GLY A 1 86 ? 0.663 -3.760 -5.725 1.00 92.69 86 GLY A CA 1
ATOM 626 C C . GLY A 1 86 ? -0.246 -3.131 -4.666 1.00 92.69 86 GLY A C 1
ATOM 627 O O . GLY A 1 86 ? -0.747 -2.036 -4.867 1.00 92.69 86 GLY A O 1
ATOM 628 N N . TRP A 1 87 ? -0.456 -3.803 -3.537 1.00 94.56 87 TRP A N 1
ATOM 629 C CA . TRP A 1 87 ? -1.265 -3.304 -2.417 1.00 94.56 87 TRP A CA 1
ATOM 630 C C . TRP A 1 87 ? -0.392 -2.869 -1.242 1.00 94.56 87 TRP A C 1
ATOM 632 O O . TRP A 1 87 ? 0.573 -3.549 -0.901 1.00 94.56 87 TRP A O 1
ATOM 642 N N . VAL A 1 88 ? -0.731 -1.753 -0.607 1.00 93.56 88 VAL A N 1
ATOM 643 C CA . VAL A 1 88 ? -0.033 -1.214 0.569 1.00 93.56 88 VAL A CA 1
ATOM 644 C C . VAL A 1 88 ? -1.030 -0.890 1.674 1.00 93.56 88 VAL A C 1
ATOM 646 O O . VAL A 1 88 ? -2.167 -0.513 1.396 1.00 93.56 88 VAL A O 1
ATOM 649 N N . ALA A 1 89 ? -0.608 -1.037 2.927 1.00 92.56 89 ALA A N 1
ATOM 650 C CA . ALA A 1 89 ? -1.411 -0.617 4.068 1.00 92.56 89 ALA A CA 1
ATOM 651 C C . ALA A 1 89 ? -1.409 0.915 4.147 1.00 92.56 89 ALA A C 1
ATOM 653 O O . ALA A 1 89 ? -0.345 1.533 4.226 1.00 92.56 89 ALA A O 1
ATOM 654 N N . ALA A 1 90 ? -2.594 1.514 4.082 1.00 91.75 90 ALA A N 1
ATOM 655 C CA . ALA A 1 90 ? -2.798 2.951 4.227 1.00 91.75 90 ALA A CA 1
ATOM 656 C C . ALA A 1 90 ? -3.205 3.298 5.662 1.00 91.75 90 ALA A C 1
ATOM 658 O O . ALA A 1 90 ? -2.662 4.231 6.255 1.00 91.75 90 ALA A O 1
ATOM 659 N N . TYR A 1 91 ? -4.085 2.479 6.233 1.00 91.44 91 TYR A N 1
ATOM 660 C CA . TYR A 1 91 ? -4.495 2.515 7.628 1.00 91.44 91 TYR A CA 1
ATOM 661 C C . TYR A 1 91 ? -4.500 1.090 8.173 1.00 91.44 91 TYR A C 1
ATOM 663 O O . TYR A 1 91 ? -5.072 0.208 7.533 1.00 91.44 91 TYR A O 1
ATOM 671 N N . TYR A 1 92 ? -3.838 0.859 9.299 1.00 87.50 92 TYR A N 1
ATOM 672 C CA . TYR A 1 92 ? -3.735 -0.467 9.900 1.00 87.50 92 TYR A CA 1
ATOM 673 C C . TYR A 1 92 ? -3.689 -0.345 11.420 1.00 87.50 92 TYR A C 1
ATOM 675 O O . TYR A 1 92 ? -2.891 0.443 11.928 1.00 87.50 92 TYR A O 1
ATOM 683 N N . ASP A 1 93 ? -4.534 -1.104 12.118 1.00 84.75 93 ASP A N 1
ATOM 684 C CA . ASP A 1 93 ? -4.566 -1.192 13.589 1.00 84.75 93 ASP A CA 1
ATOM 685 C C . ASP A 1 93 ? -4.650 0.177 14.304 1.00 84.75 93 ASP A C 1
ATOM 687 O O . ASP A 1 93 ? -3.987 0.448 15.302 1.00 84.75 93 ASP A O 1
ATOM 691 N N . GLY A 1 94 ? -5.435 1.109 13.754 1.00 83.06 94 GLY A N 1
ATOM 692 C CA . GLY A 1 94 ? -5.597 2.443 14.346 1.00 83.06 94 GLY A CA 1
ATOM 693 C C . GLY A 1 94 ? -4.537 3.478 13.948 1.00 83.06 94 GLY A C 1
ATOM 694 O O . GLY A 1 94 ? -4.651 4.647 14.343 1.00 83.06 94 GLY A O 1
ATOM 695 N N . ASP A 1 95 ? -3.536 3.084 13.155 1.00 85.94 95 ASP A N 1
ATOM 696 C CA . ASP A 1 95 ? -2.440 3.945 12.714 1.00 85.94 95 ASP A CA 1
ATOM 697 C C . ASP A 1 95 ? -2.511 4.271 11.219 1.00 85.94 95 ASP A C 1
ATOM 699 O O . ASP A 1 95 ? -2.833 3.442 10.368 1.00 85.94 95 ASP A O 1
ATOM 703 N N . THR A 1 96 ? -2.187 5.523 10.884 1.00 89.12 96 THR A N 1
ATOM 704 C CA . THR A 1 96 ? -2.194 6.034 9.506 1.00 89.12 96 THR A CA 1
ATOM 705 C C . THR A 1 96 ? -0.790 6.004 8.913 1.00 89.12 96 THR A C 1
ATOM 707 O O . THR A 1 96 ? 0.097 6.747 9.334 1.00 89.12 96 THR A O 1
ATOM 710 N N . TYR A 1 97 ? -0.609 5.184 7.884 1.00 89.94 97 TYR A N 1
ATOM 711 C CA . TYR A 1 97 ? 0.663 4.957 7.199 1.00 89.94 97 TYR A CA 1
ATOM 712 C C . TYR A 1 97 ? 0.821 5.855 5.965 1.00 89.94 97 TYR A C 1
ATOM 714 O O . TYR A 1 97 ? 1.944 6.088 5.512 1.00 89.94 97 TYR A O 1
ATOM 722 N N . ILE A 1 98 ? -0.286 6.369 5.420 1.00 89.75 98 ILE A N 1
ATOM 723 C CA . ILE A 1 98 ? -0.338 7.161 4.185 1.00 89.75 98 ILE A CA 1
ATOM 724 C C . ILE A 1 98 ? -1.203 8.411 4.412 1.00 89.75 98 ILE A C 1
ATOM 726 O O . ILE A 1 98 ? -2.292 8.297 4.969 1.00 89.75 98 ILE A O 1
ATOM 730 N N . LYS A 1 99 ? -0.741 9.588 3.976 1.00 87.75 99 LYS A N 1
ATOM 731 C CA . LYS A 1 99 ? -1.483 10.860 4.054 1.00 87.75 99 LYS A CA 1
ATOM 732 C C . LYS A 1 99 ? -1.492 11.599 2.729 1.00 87.75 99 LYS A C 1
ATOM 734 O O . LYS A 1 99 ? -0.513 11.442 1.965 1.00 87.75 99 LYS A O 1
#

Sequence (99 aa):
RPKDQSKVTGAPTYKVGNTYTLQTNVKVRTGAGTNYAQKSVSQLTADGKKNATAKSGGAVLKKGTKVTAKAVKTVSGDIWLQIPSGWVAAYYDGDTYIK

Organism: NCBI:txid2838571

Secondary structure (DSSP, 8-state):
---------PPPPP-TT-EEEBSS-EE-BSSSSTTSPBPPGGGS-HHHHHTEEEETTEEEEPTT-EEE-SEEEEETTEEEEEETTEEEEEEETTEE-B-